Protein AF-A0AAV3ZHZ8-F1 (afdb_monomer_lite)

Foldseek 3Di:
DDDDDPVCCVPPVVVVVVVCDVVVCVVPPDDDDQDDDDDDDDDDDDQPDDVVVVVVCVVVVVDPDDDPCPPPDDDDDDDDPDPDDDDDHDDDPDDPCNVCCVVQVVCCVPVVDHPVNVVVVVVVVVVVVVVVVVVVVVVVVVVVPDDDDDDDDDD

Radius of gyration: 42.48 Å; chains: 1; bounding box: 107×29×104 Å

Organism: NCBI:txid259542

Secondary structure (DSSP, 8-state):
-PPPPHHHIIIIIHHHHHT--HHHHTTS--PPPSS---------------HHHHHHHHHTT----TT-HHHH--------S-S---------SS-HHHHHHHHHHHHHHHH---HHHHHHHHHHHHHHHHHHHHHHHHHHHHHTT----------

InterPro domains:
  IPR001873 Epithelial sodium channel [PF00858] (4-124)
  IPR001873 Epithelial sodium channel [PR01078] (30-50)
  IPR001873 Epithelial sodium channel [PR01078] (70-90)
  IPR001873 Epithelial sodium channel [PR01078] (90-104)
  IPR001873 Epithelial sodium channel [PR01078] (104-120)
  IPR001873 Epithelial sodium channel [PTHR11690] (2-132)

Sequence (155 aa):
MTLCSAKQVLSCYLRQGYHLDVEDLLQCSCPRECEDIDYSADISYANIFSQFVETQAVKDDILLLNNSLRENLIDLSIFYKTLNVVEIVQEPALSLESVIGNLGGQMGLFLGASILSITELIELLLILLLKAAKRCTSWISHRCSVTPAAVVDQN

Structure (mmCIF, N/CA/C/O backbone):
data_AF-A0AAV3ZHZ8-F1
#
_entry.id   AF-A0AAV3ZHZ8-F1
#
loop_
_atom_site.group_PDB
_atom_site.id
_atom_site.type_symbol
_atom_site.label_atom_id
_atom_site.label_alt_id
_atom_site.label_comp_id
_atom_site.label_asym_id
_atom_site.label_entity_id
_atom_site.label_seq_id
_atom_site.pdbx_PDB_ins_code
_atom_site.Cartn_x
_atom_site.Cartn_y
_atom_site.Cartn_z
_atom_site.occupancy
_atom_site.B_iso_or_equiv
_atom_site.auth_seq_id
_atom_site.auth_comp_id
_atom_site.auth_asym_id
_atom_site.auth_atom_id
_atom_site.pd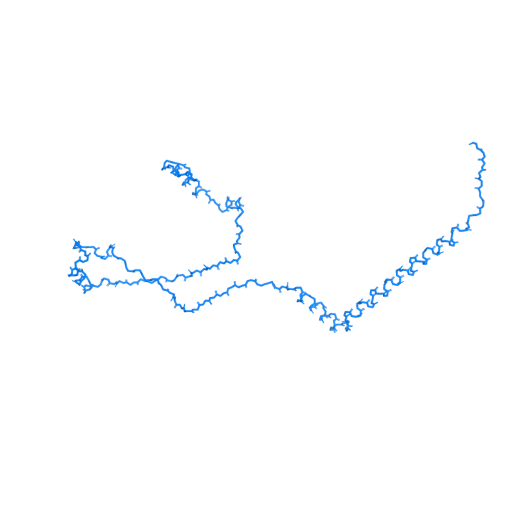bx_PDB_model_num
ATOM 1 N N . MET A 1 1 ? -20.322 -10.248 -28.378 1.00 48.03 1 MET A N 1
ATOM 2 C CA . MET A 1 1 ? -19.799 -8.867 -28.419 1.00 48.03 1 MET A CA 1
ATOM 3 C C . MET A 1 1 ? -19.885 -8.372 -29.851 1.00 48.03 1 MET A C 1
ATOM 5 O O . MET A 1 1 ? -19.289 -8.987 -30.724 1.00 48.03 1 MET A O 1
ATOM 9 N N . THR A 1 2 ? -20.690 -7.347 -30.115 1.00 83.75 2 THR A N 1
ATOM 10 C CA . THR A 1 2 ? -20.791 -6.719 -31.441 1.00 83.75 2 THR A CA 1
ATOM 11 C C . THR A 1 2 ? -19.766 -5.598 -31.538 1.00 83.75 2 THR A C 1
ATOM 13 O O . THR A 1 2 ? -19.750 -4.724 -30.673 1.00 83.75 2 THR A O 1
ATOM 16 N N . LEU A 1 3 ? -18.917 -5.617 -32.566 1.00 87.81 3 LEU A N 1
ATOM 17 C CA . LEU A 1 3 ? -17.993 -4.515 -32.832 1.00 87.81 3 LEU A CA 1
ATOM 18 C C . LEU A 1 3 ? -18.792 -3.275 -33.268 1.00 87.81 3 LEU A C 1
ATOM 20 O O . LEU A 1 3 ? -19.702 -3.383 -34.092 1.00 87.81 3 LEU A O 1
ATOM 24 N N . CYS A 1 4 ? -18.463 -2.102 -32.729 1.00 89.44 4 CYS A N 1
ATOM 25 C CA . CYS A 1 4 ? -19.097 -0.847 -33.131 1.00 89.44 4 CYS A CA 1
ATOM 26 C C . CYS A 1 4 ? -18.693 -0.453 -34.562 1.00 89.44 4 CYS A C 1
ATOM 28 O O . CYS A 1 4 ? -17.536 -0.597 -34.953 1.00 89.44 4 CYS A O 1
ATOM 30 N N . SER A 1 5 ? -19.628 0.113 -35.332 1.00 94.44 5 SER A N 1
ATOM 31 C CA . SER A 1 5 ? -19.307 0.753 -36.618 1.00 94.44 5 SER A CA 1
ATOM 32 C C . SER A 1 5 ? -18.540 2.063 -36.397 1.00 94.44 5 SER A C 1
ATOM 34 O O . SER A 1 5 ? -18.774 2.753 -35.402 1.00 94.44 5 SER A O 1
ATOM 36 N N . ALA A 1 6 ? -17.697 2.469 -37.355 1.00 93.62 6 ALA A N 1
ATOM 37 C CA . ALA A 1 6 ? -16.948 3.732 -37.302 1.00 93.62 6 ALA A CA 1
ATOM 38 C C . ALA A 1 6 ? -17.849 4.949 -37.016 1.00 93.62 6 ALA A C 1
ATOM 40 O O . ALA A 1 6 ? -17.494 5.827 -36.230 1.00 93.62 6 ALA A O 1
ATOM 41 N N . LYS A 1 7 ? -19.066 4.965 -37.578 1.00 93.94 7 LYS A N 1
ATOM 42 C CA . LYS A 1 7 ? -20.053 6.022 -37.310 1.00 93.94 7 LYS A CA 1
ATOM 43 C C . LYS A 1 7 ? -20.487 6.045 -35.842 1.00 93.94 7 LYS A C 1
ATOM 45 O O . LYS A 1 7 ? -20.615 7.114 -35.261 1.00 93.94 7 LYS A O 1
ATOM 50 N N . GLN A 1 8 ? -20.700 4.873 -35.256 1.00 93.62 8 GLN A N 1
ATOM 51 C CA . GLN A 1 8 ? -21.205 4.697 -33.896 1.00 93.62 8 GLN A CA 1
ATOM 52 C C . GLN A 1 8 ? -20.145 5.070 -32.849 1.00 93.62 8 GLN A C 1
ATOM 54 O O . GLN A 1 8 ? -20.468 5.683 -31.832 1.00 93.62 8 GLN A O 1
ATOM 59 N N . VAL A 1 9 ? -18.871 4.784 -33.141 1.00 93.12 9 VAL A N 1
ATOM 60 C CA . VAL A 1 9 ? -17.736 5.237 -32.324 1.00 93.12 9 VAL A CA 1
ATOM 61 C C . VAL A 1 9 ? -17.654 6.766 -32.311 1.00 93.12 9 VAL A C 1
ATOM 63 O O . VAL A 1 9 ? -17.569 7.364 -31.241 1.00 93.12 9 VAL A O 1
ATOM 66 N N . LEU A 1 10 ? -17.749 7.410 -33.478 1.00 92.25 10 LEU A N 1
ATOM 67 C CA . LEU A 1 10 ? -17.631 8.865 -33.585 1.00 92.25 10 LEU A CA 1
ATOM 68 C C . LEU A 1 10 ? -18.829 9.606 -32.975 1.00 92.25 10 LEU A C 1
ATOM 70 O O . LEU A 1 10 ? -18.650 10.582 -32.252 1.00 92.25 10 LEU A O 1
ATOM 74 N N . SER A 1 11 ? -20.056 9.159 -33.263 1.00 92.12 11 SER A N 1
ATOM 75 C CA . SER A 1 11 ? -21.261 9.889 -32.856 1.00 92.12 11 SER A CA 1
ATOM 76 C C . SER A 1 11 ? -21.677 9.638 -31.408 1.00 92.12 11 SER A C 1
ATOM 78 O O . SER A 1 11 ? -22.340 10.492 -30.824 1.00 92.12 11 SER A O 1
ATOM 80 N N . CYS A 1 12 ? -21.341 8.471 -30.848 1.00 88.50 12 CYS A N 1
ATOM 81 C CA . CYS A 1 12 ? -21.796 8.051 -29.523 1.00 88.50 12 CYS A CA 1
ATOM 82 C C . CYS A 1 12 ? -20.633 7.894 -28.540 1.00 88.50 12 CYS A C 1
ATOM 84 O O . CYS A 1 12 ? -20.607 8.589 -27.530 1.00 88.50 12 CYS A O 1
ATOM 86 N N . TYR A 1 13 ? -19.663 7.022 -28.838 1.00 89.31 13 TYR A N 1
ATOM 87 C CA . TYR A 1 13 ? -18.620 6.648 -27.875 1.00 89.31 13 TYR A CA 1
ATOM 88 C C . TYR A 1 13 ? -17.661 7.797 -27.558 1.00 89.31 13 TYR A C 1
ATOM 90 O O . TYR A 1 13 ? -17.510 8.147 -26.398 1.00 89.31 13 TYR A O 1
ATOM 98 N N . LEU A 1 14 ? -17.054 8.428 -28.568 1.00 89.94 14 LEU A N 1
ATOM 99 C CA . LEU A 1 14 ? -16.094 9.518 -28.338 1.00 89.94 14 LEU A CA 1
ATOM 100 C C . LEU A 1 14 ? -16.757 10.744 -27.709 1.00 89.94 14 LEU A C 1
ATOM 102 O O . LEU A 1 14 ? -16.176 11.394 -26.844 1.00 89.94 14 LEU A O 1
ATOM 106 N N . ARG A 1 15 ? -17.996 11.036 -28.117 1.00 87.38 15 ARG A N 1
ATOM 107 C CA . ARG A 1 15 ? -18.763 12.152 -27.566 1.00 87.38 15 ARG A CA 1
ATOM 108 C C . ARG A 1 15 ? -19.126 11.927 -26.099 1.00 87.38 15 ARG A C 1
ATOM 110 O O . ARG A 1 15 ? -19.000 12.862 -25.324 1.00 87.38 15 ARG A O 1
ATOM 117 N N . GLN A 1 16 ? -19.566 10.727 -25.717 1.00 84.75 16 GLN A N 1
ATOM 118 C CA . GLN A 1 16 ? -19.858 10.426 -24.311 1.00 84.75 16 GLN A CA 1
ATOM 119 C C . GLN A 1 16 ? -18.5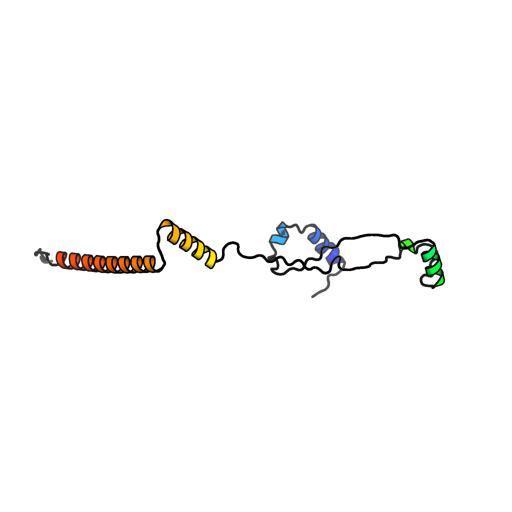94 10.216 -23.479 1.00 84.75 16 GLN A C 1
ATOM 121 O O . GLN A 1 16 ? -18.552 10.672 -22.350 1.00 84.75 16 GLN A O 1
ATOM 126 N N . GLY A 1 17 ? -17.547 9.604 -24.036 1.00 84.00 17 GLY A N 1
ATOM 127 C CA . GLY A 1 17 ? -16.282 9.376 -23.337 1.00 84.00 17 GLY A CA 1
ATOM 128 C C . GLY A 1 17 ? -15.577 10.669 -22.925 1.00 84.00 17 GLY A C 1
ATOM 129 O O . GLY A 1 17 ? -14.952 10.702 -21.876 1.00 84.00 17 GLY A O 1
ATOM 130 N N . TYR A 1 18 ? -15.716 11.748 -23.705 1.00 81.69 18 TYR A N 1
ATOM 131 C CA . TYR A 1 18 ? -15.214 13.072 -23.312 1.00 81.69 18 TYR A CA 1
ATOM 132 C C . TYR A 1 18 ? -16.072 13.752 -22.232 1.00 81.69 18 TYR A C 1
ATOM 134 O O . TYR A 1 18 ? -15.585 14.613 -21.512 1.00 81.69 18 TYR A O 1
ATOM 142 N N . HIS A 1 19 ? -17.348 13.379 -22.141 1.00 82.12 19 HIS A N 1
ATOM 143 C CA . HIS A 1 19 ? -18.291 13.874 -21.139 1.00 82.12 19 HIS A CA 1
ATOM 144 C C . HIS A 1 19 ? -18.379 12.966 -19.904 1.00 82.12 19 HIS A C 1
ATOM 146 O O . HIS A 1 19 ? -19.228 13.205 -19.056 1.00 82.12 19 HIS A O 1
ATOM 152 N N . LEU A 1 20 ? -17.551 11.920 -19.818 1.00 80.25 20 LEU A N 1
ATOM 153 C CA . LEU A 1 20 ? -17.551 10.999 -18.691 1.00 80.25 20 LEU A CA 1
ATOM 154 C C . LEU A 1 20 ? -16.699 11.602 -17.570 1.00 80.25 20 LEU A C 1
ATOM 156 O O . LEU A 1 20 ? -15.477 11.446 -17.546 1.00 80.25 20 LEU A O 1
ATOM 160 N N . ASP A 1 21 ? -17.349 12.327 -16.669 1.00 80.31 21 ASP A N 1
ATOM 161 C CA . ASP A 1 21 ? -16.698 12.914 -15.503 1.00 80.31 21 ASP A CA 1
ATOM 162 C C . ASP A 1 21 ? -16.586 11.900 -14.351 1.00 80.31 21 ASP A C 1
ATOM 164 O O . ASP A 1 21 ? -17.233 10.849 -14.322 1.00 80.31 21 ASP A O 1
ATOM 168 N N . VAL A 1 22 ? -15.744 12.216 -13.364 1.00 72.12 22 VAL A N 1
ATOM 169 C CA . VAL A 1 22 ? -15.482 11.349 -12.198 1.00 72.12 22 VAL A CA 1
ATOM 170 C C . VAL A 1 22 ? -16.772 11.050 -11.410 1.00 72.12 22 VAL A C 1
ATOM 172 O O . VAL A 1 22 ? -16.902 9.978 -10.822 1.00 72.12 22 VAL A O 1
ATOM 175 N N . GLU A 1 23 ? -17.751 11.960 -11.444 1.00 72.81 23 GLU A N 1
ATOM 176 C CA . GLU A 1 23 ? -19.083 11.796 -10.839 1.00 72.81 23 GLU A CA 1
ATOM 177 C C . GLU A 1 23 ? -19.972 10.781 -11.582 1.00 72.81 23 GLU A C 1
ATOM 179 O O . GLU A 1 23 ? -20.736 10.066 -10.935 1.00 72.81 23 GLU A O 1
ATOM 184 N N . ASP A 1 24 ? -19.830 10.634 -12.903 1.00 71.56 24 ASP A N 1
ATOM 185 C CA . ASP A 1 24 ? -20.532 9.594 -13.672 1.00 71.56 24 ASP A CA 1
ATOM 186 C C . ASP A 1 24 ? -19.876 8.216 -13.470 1.00 71.56 24 ASP A C 1
ATOM 188 O O . ASP A 1 24 ? -20.543 7.180 -13.462 1.00 71.56 24 ASP A O 1
ATOM 192 N N . LEU A 1 25 ? -18.564 8.192 -13.211 1.00 70.44 25 LEU A N 1
ATOM 193 C CA . LEU A 1 25 ? -17.833 6.987 -12.803 1.00 70.44 25 LEU A CA 1
ATOM 194 C C . LEU A 1 25 ? -18.214 6.494 -11.399 1.00 70.44 25 LEU A C 1
ATOM 196 O O . LEU A 1 25 ? -18.100 5.298 -11.143 1.00 70.44 25 LEU A O 1
ATOM 200 N N . LEU A 1 26 ? -18.724 7.361 -10.517 1.00 67.75 26 LEU A N 1
ATOM 201 C CA . LEU A 1 26 ? -19.292 6.972 -9.215 1.00 67.75 26 LEU A CA 1
ATOM 202 C C . LEU A 1 26 ? -20.577 6.142 -9.349 1.00 67.75 26 LEU A C 1
ATOM 204 O O . LEU A 1 26 ? -20.949 5.420 -8.422 1.00 67.75 26 LEU A O 1
ATOM 208 N N . GLN A 1 27 ? -21.253 6.226 -10.497 1.00 79.12 27 GLN A N 1
ATOM 209 C CA . GLN A 1 27 ? -22.413 5.395 -10.815 1.00 79.12 27 GLN A CA 1
ATOM 210 C C . GLN A 1 27 ? -22.010 3.939 -11.115 1.00 79.12 27 GLN A C 1
ATOM 212 O O . GLN A 1 27 ? -22.832 3.026 -10.999 1.00 79.12 27 GLN A O 1
ATOM 217 N N . CYS A 1 28 ? -20.734 3.710 -11.436 1.00 80.44 28 CYS A N 1
ATOM 218 C CA . CYS A 1 28 ? -20.129 2.393 -11.567 1.00 80.44 28 CYS A CA 1
ATOM 219 C C . CYS A 1 28 ? -19.513 1.962 -10.228 1.00 80.44 28 CYS A C 1
ATOM 221 O O . CYS A 1 28 ? -18.658 2.636 -9.659 1.00 80.44 28 CYS A O 1
ATOM 223 N N . SER A 1 29 ? -19.913 0.794 -9.720 1.00 83.81 29 SER A N 1
ATOM 224 C CA . SER A 1 29 ? -19.305 0.219 -8.517 1.00 83.81 29 SER A CA 1
ATOM 225 C C . SER A 1 29 ? -17.988 -0.471 -8.879 1.00 83.81 29 SER A C 1
ATOM 227 O O . SER A 1 29 ? -17.952 -1.677 -9.113 1.00 83.81 29 SER A O 1
ATOM 229 N N . CYS A 1 30 ? -16.911 0.308 -8.959 1.00 84.75 30 CYS A N 1
ATOM 230 C CA . CYS A 1 30 ? -15.549 -0.203 -9.109 1.00 84.75 30 CYS A CA 1
ATOM 231 C C . CYS A 1 30 ? -14.817 -0.080 -7.763 1.00 84.75 30 CYS A C 1
ATOM 233 O O . CYS A 1 30 ? -14.212 0.961 -7.494 1.00 84.75 30 CYS A O 1
ATOM 235 N N . PRO A 1 31 ? -14.902 -1.087 -6.871 1.00 88.25 31 PRO A N 1
ATOM 236 C CA . PRO A 1 31 ? -14.106 -1.091 -5.651 1.00 88.25 31 PRO A CA 1
ATOM 237 C C . PRO A 1 31 ? -12.616 -1.172 -5.997 1.00 88.25 31 PRO A C 1
ATOM 239 O O . PRO A 1 31 ? -12.234 -1.796 -6.987 1.00 88.25 31 PRO A O 1
ATOM 242 N N . ARG A 1 32 ? -11.771 -0.555 -5.168 1.00 88.38 32 ARG A N 1
ATOM 243 C CA . ARG A 1 32 ? -10.320 -0.670 -5.324 1.00 88.38 32 ARG A CA 1
ATOM 244 C C . ARG A 1 32 ? -9.887 -2.107 -5.049 1.00 88.38 32 ARG A C 1
ATOM 246 O O . ARG A 1 32 ? -10.323 -2.711 -4.069 1.00 88.38 32 ARG A O 1
ATOM 253 N N . GLU A 1 33 ? -9.019 -2.619 -5.905 1.00 92.06 33 GLU A N 1
ATOM 254 C CA . GLU A 1 33 ? -8.426 -3.942 -5.757 1.00 92.06 33 GLU A CA 1
ATOM 255 C C . GLU A 1 33 ? -7.531 -3.984 -4.506 1.00 92.06 33 GLU A C 1
ATOM 257 O O . GLU A 1 33 ? -6.899 -2.990 -4.137 1.00 92.06 33 GLU A O 1
ATOM 262 N N . CYS A 1 34 ? -7.539 -5.116 -3.797 1.00 93.00 34 CYS A N 1
ATOM 263 C CA . CYS A 1 34 ? -6.771 -5.281 -2.559 1.00 93.00 34 CYS A CA 1
ATOM 264 C C . CYS A 1 34 ? -5.291 -5.587 -2.817 1.00 93.00 34 CYS A C 1
ATOM 266 O O . CYS A 1 34 ? -4.458 -5.296 -1.963 1.00 93.00 34 CYS A O 1
ATOM 268 N N . GLU A 1 35 ? -4.986 -6.173 -3.972 1.00 94.81 35 GLU A N 1
ATOM 269 C CA . GLU A 1 35 ? -3.642 -6.514 -4.417 1.00 94.81 35 GLU A CA 1
ATOM 270 C C . GLU A 1 35 ? -3.404 -5.799 -5.742 1.00 94.81 35 GLU A C 1
ATOM 272 O O . GLU A 1 35 ? -4.201 -5.932 -6.668 1.00 94.81 35 GLU A O 1
ATOM 277 N N . ASP A 1 36 ? -2.345 -5.003 -5.795 1.00 93.44 36 ASP A N 1
ATOM 278 C CA . ASP A 1 36 ? -1.982 -4.205 -6.958 1.00 93.44 36 ASP A CA 1
ATOM 279 C C . ASP A 1 36 ? -0.455 -4.171 -7.070 1.00 93.44 36 ASP A C 1
ATOM 281 O O . ASP A 1 36 ? 0.250 -4.122 -6.056 1.00 93.44 36 ASP A O 1
ATOM 285 N N . ILE A 1 37 ? 0.050 -4.220 -8.300 1.00 92.50 37 ILE A N 1
ATOM 286 C CA . ILE A 1 37 ? 1.481 -4.224 -8.601 1.00 92.50 37 ILE A CA 1
ATOM 287 C C . ILE A 1 37 ? 1.776 -2.994 -9.451 1.00 92.50 37 ILE A C 1
ATOM 289 O O . ILE A 1 37 ? 1.522 -2.978 -10.656 1.00 92.50 37 ILE A O 1
ATOM 293 N N . ASP A 1 38 ? 2.355 -1.977 -8.816 1.00 92.75 38 ASP A N 1
ATOM 294 C CA . ASP A 1 38 ? 2.749 -0.746 -9.493 1.00 92.75 38 ASP A CA 1
ATOM 295 C C . ASP A 1 38 ? 4.215 -0.791 -9.952 1.00 92.75 38 ASP A C 1
ATOM 297 O O . ASP A 1 38 ? 5.126 -1.131 -9.190 1.00 92.75 38 ASP A O 1
ATOM 301 N N . TYR A 1 39 ? 4.449 -0.404 -11.207 1.00 92.50 39 TYR A N 1
ATOM 302 C CA . TYR A 1 39 ? 5.782 -0.297 -11.799 1.00 92.50 39 TYR A CA 1
ATOM 303 C C . TYR A 1 39 ? 6.107 1.172 -12.073 1.00 92.50 39 TYR A C 1
ATOM 305 O O . TYR A 1 39 ? 5.792 1.716 -13.131 1.00 92.50 39 TYR A O 1
ATOM 313 N N . SER A 1 40 ? 6.805 1.811 -11.136 1.00 91.00 40 SER A N 1
ATOM 314 C CA . SER A 1 40 ? 7.334 3.162 -11.340 1.00 91.00 40 SER A CA 1
ATOM 315 C C . SER A 1 40 ? 8.473 3.155 -12.371 1.00 91.00 40 SER A C 1
ATOM 317 O O . SER A 1 40 ? 9.522 2.545 -12.149 1.00 91.00 40 SER A O 1
ATOM 319 N N . ALA A 1 41 ? 8.272 3.841 -13.499 1.00 92.12 41 ALA A N 1
ATOM 320 C CA . ALA A 1 41 ? 9.235 3.917 -14.596 1.00 92.12 41 ALA A CA 1
ATOM 321 C C . ALA A 1 41 ? 9.945 5.281 -14.642 1.00 92.12 41 ALA A C 1
ATOM 323 O O . ALA A 1 41 ? 9.298 6.321 -14.740 1.00 92.12 41 ALA A O 1
ATOM 324 N N . ASP A 1 42 ? 11.280 5.265 -14.648 1.00 93.31 42 ASP A N 1
ATOM 325 C CA . ASP A 1 42 ? 12.111 6.442 -14.915 1.00 93.31 42 ASP A CA 1
ATOM 326 C C . ASP A 1 42 ? 12.603 6.398 -16.365 1.00 93.31 42 ASP A C 1
ATOM 328 O O . ASP A 1 42 ? 13.230 5.422 -16.783 1.00 93.31 42 ASP A O 1
ATOM 332 N N . ILE A 1 43 ? 12.354 7.458 -17.138 1.00 94.12 43 ILE A N 1
ATOM 333 C CA . ILE A 1 43 ? 12.713 7.499 -18.560 1.00 94.12 43 ILE A CA 1
ATOM 334 C C . ILE A 1 43 ? 13.968 8.345 -18.761 1.00 94.12 43 ILE A C 1
ATOM 336 O O . ILE A 1 43 ? 14.053 9.482 -18.299 1.00 94.12 43 ILE A O 1
ATOM 340 N N . SER A 1 44 ? 14.943 7.791 -19.480 1.00 93.44 44 SER A N 1
ATOM 341 C CA . SER A 1 44 ? 16.168 8.483 -19.886 1.00 93.44 44 SER A CA 1
ATOM 342 C C . SER A 1 44 ? 16.366 8.360 -21.391 1.00 93.44 44 SER A C 1
ATOM 344 O O . SER A 1 44 ? 16.093 7.313 -21.971 1.00 93.44 44 SER A O 1
ATOM 346 N N . TYR A 1 45 ? 16.859 9.429 -22.017 1.00 92.50 45 TYR A N 1
ATOM 347 C CA . TYR A 1 45 ? 17.061 9.503 -23.462 1.00 92.50 45 TYR A CA 1
ATOM 348 C C . TYR A 1 45 ? 18.527 9.780 -23.780 1.00 92.50 45 TYR A C 1
ATOM 350 O O . TYR A 1 45 ? 19.172 10.598 -23.124 1.00 92.50 45 TYR A O 1
ATOM 358 N N . ALA A 1 46 ? 19.035 9.134 -24.824 1.00 90.06 46 ALA A N 1
ATOM 359 C CA . ALA A 1 46 ? 20.359 9.383 -25.369 1.00 90.06 46 ALA A CA 1
ATOM 360 C C . ALA A 1 46 ? 20.297 9.342 -26.897 1.00 90.06 46 ALA A C 1
ATOM 362 O O . ALA A 1 46 ? 19.532 8.573 -27.477 1.00 90.06 46 ALA A O 1
ATOM 363 N N . ASN A 1 47 ? 21.110 10.166 -27.556 1.00 87.62 47 ASN A N 1
ATOM 364 C CA . ASN A 1 47 ? 21.244 10.087 -29.004 1.00 87.62 47 ASN A CA 1
ATOM 365 C C . ASN A 1 47 ? 22.247 8.984 -29.369 1.00 87.62 47 ASN A C 1
ATOM 367 O O . ASN A 1 47 ? 23.454 9.174 -29.225 1.00 87.62 47 ASN A O 1
ATOM 371 N N . ILE A 1 48 ? 21.739 7.848 -29.846 1.00 81.38 48 ILE A N 1
ATOM 372 C CA . ILE A 1 48 ? 22.549 6.702 -30.285 1.00 81.38 48 ILE A CA 1
ATOM 373 C C . ILE A 1 48 ? 23.096 6.871 -31.714 1.00 81.38 48 ILE A C 1
ATOM 375 O O . ILE A 1 48 ? 24.129 6.296 -32.068 1.00 81.38 48 ILE A O 1
ATOM 379 N N . PHE A 1 49 ? 22.454 7.714 -32.529 1.00 79.81 49 PHE A N 1
ATOM 380 C CA . PHE A 1 49 ? 22.840 7.968 -33.917 1.00 79.81 49 PHE A CA 1
ATOM 381 C C . PHE A 1 49 ? 23.964 9.004 -33.969 1.00 79.81 49 PHE A C 1
ATOM 383 O O . PHE A 1 49 ? 23.754 10.204 -34.160 1.00 79.81 49 PHE A O 1
ATOM 390 N N . SER A 1 50 ? 25.184 8.524 -33.734 1.00 82.06 50 SER A N 1
ATOM 391 C CA . SER A 1 50 ? 26.408 9.254 -34.066 1.00 82.06 50 SER A CA 1
ATOM 392 C C . SER A 1 50 ? 26.774 9.038 -35.538 1.00 82.06 50 SER A C 1
ATOM 394 O O . SER A 1 50 ? 26.400 8.025 -36.129 1.00 82.06 50 SER A O 1
ATOM 396 N N . GLN A 1 51 ? 27.573 9.942 -36.117 1.00 80.38 51 GLN A N 1
ATOM 397 C CA . GLN A 1 51 ? 28.026 9.834 -37.516 1.00 80.38 51 GLN A CA 1
ATOM 398 C C . GLN A 1 51 ? 28.673 8.473 -37.829 1.00 80.38 51 GLN A C 1
ATOM 400 O O . GLN A 1 51 ? 28.497 7.932 -38.916 1.00 80.38 51 GLN A O 1
ATOM 405 N N . PHE A 1 52 ? 29.393 7.884 -36.867 1.00 80.81 52 PHE A N 1
ATOM 406 C CA . PHE A 1 52 ? 29.997 6.561 -37.026 1.00 80.81 52 PHE A CA 1
ATOM 407 C C . PHE A 1 52 ? 28.935 5.461 -37.175 1.00 80.81 52 PHE A C 1
ATOM 409 O O . PHE A 1 52 ? 28.983 4.682 -38.127 1.00 80.81 52 PHE A O 1
ATOM 416 N N . VAL A 1 53 ? 27.950 5.438 -36.273 1.00 78.38 53 VAL A N 1
ATOM 417 C CA . VAL A 1 53 ? 26.853 4.457 -36.281 1.00 78.38 53 VAL A CA 1
ATOM 418 C C . VAL A 1 53 ? 26.011 4.589 -37.550 1.00 78.38 53 VAL A C 1
ATOM 420 O O . VAL A 1 53 ? 25.672 3.577 -38.152 1.00 78.38 53 VAL A O 1
ATOM 423 N N . GLU A 1 54 ? 25.744 5.814 -38.011 1.00 76.38 54 GLU A N 1
ATOM 424 C CA . GLU A 1 54 ? 25.028 6.063 -39.270 1.00 76.38 54 GLU A CA 1
ATOM 425 C C . GLU A 1 54 ? 25.771 5.455 -40.470 1.00 76.38 54 GLU A C 1
ATOM 427 O O . GLU A 1 54 ? 25.182 4.726 -41.266 1.00 76.38 54 GLU A O 1
ATOM 432 N N . THR A 1 55 ? 27.087 5.675 -40.576 1.00 75.56 55 THR A N 1
ATOM 433 C CA . THR A 1 55 ? 27.880 5.109 -41.682 1.00 75.56 55 THR A CA 1
ATOM 434 C C . THR A 1 55 ? 27.998 3.587 -41.638 1.00 75.56 55 THR A C 1
ATOM 436 O O . THR A 1 55 ? 28.128 2.966 -42.692 1.00 75.56 55 THR A O 1
ATOM 439 N N . GLN A 1 56 ? 27.959 2.980 -40.449 1.00 75.19 56 GLN A N 1
ATOM 440 C CA . GLN A 1 56 ? 27.972 1.527 -40.296 1.00 75.19 56 GLN A CA 1
ATOM 441 C C . GLN A 1 56 ? 26.601 0.919 -40.622 1.00 75.19 56 GLN A C 1
ATOM 443 O O . GLN A 1 56 ? 26.527 -0.046 -41.373 1.00 75.19 56 GLN A O 1
ATOM 448 N N . ALA A 1 57 ? 25.512 1.536 -40.160 1.00 71.81 57 ALA A N 1
ATOM 449 C CA . ALA A 1 57 ? 24.149 1.082 -40.433 1.00 71.81 57 ALA A CA 1
ATOM 450 C C . ALA A 1 57 ? 23.789 1.123 -41.930 1.00 71.81 57 ALA A C 1
ATOM 452 O O . ALA A 1 57 ? 23.062 0.258 -42.414 1.00 71.81 57 ALA A O 1
ATOM 453 N N . VAL A 1 58 ? 24.327 2.098 -42.674 1.00 71.50 58 VAL A N 1
ATOM 454 C CA . VAL A 1 58 ? 24.185 2.177 -44.140 1.00 71.50 58 VAL A CA 1
ATOM 455 C C . VAL A 1 58 ? 24.987 1.079 -44.851 1.00 71.50 58 VAL A C 1
ATOM 457 O O . VAL A 1 58 ? 24.560 0.595 -45.894 1.00 71.50 58 VAL A O 1
ATOM 460 N N . LYS A 1 59 ? 26.136 0.659 -44.303 1.00 70.44 59 LYS A N 1
ATOM 461 C CA . LYS A 1 59 ? 26.950 -0.436 -44.866 1.00 70.44 59 LYS A CA 1
ATOM 462 C C . LYS A 1 59 ? 26.338 -1.813 -44.636 1.00 70.44 59 LYS A C 1
ATOM 464 O O . LYS A 1 59 ? 26.499 -2.679 -45.487 1.00 70.44 59 LYS A O 1
ATOM 469 N N . ASP A 1 60 ? 25.648 -1.990 -43.514 1.00 68.44 60 ASP A N 1
ATOM 470 C CA . ASP A 1 60 ? 24.998 -3.250 -43.143 1.00 68.44 60 ASP A CA 1
ATOM 471 C C . ASP A 1 60 ? 23.610 -3.424 -43.812 1.00 68.44 60 ASP A C 1
ATOM 473 O O . ASP A 1 60 ? 22.877 -4.354 -43.487 1.00 68.44 60 ASP A O 1
ATOM 477 N N . ASP A 1 61 ? 23.263 -2.543 -44.765 1.00 64.44 61 ASP A N 1
ATOM 478 C CA . ASP A 1 61 ? 22.082 -2.597 -45.649 1.00 64.44 61 ASP A CA 1
ATOM 479 C C . ASP A 1 61 ? 20.728 -2.646 -44.909 1.00 64.44 61 ASP A C 1
ATOM 481 O O . ASP A 1 61 ? 19.708 -3.097 -45.432 1.00 64.44 61 ASP A O 1
ATOM 485 N N . ILE A 1 62 ? 20.700 -2.156 -43.664 1.00 62.41 62 ILE A N 1
ATOM 486 C CA . ILE A 1 62 ? 19.519 -2.231 -42.794 1.00 62.41 62 ILE A CA 1
ATOM 487 C C . ILE A 1 62 ? 18.422 -1.265 -43.279 1.00 62.41 62 ILE A C 1
ATOM 489 O O . ILE A 1 62 ? 17.240 -1.521 -43.051 1.00 62.41 62 ILE A O 1
ATOM 493 N N . LEU A 1 63 ? 18.772 -0.181 -43.991 1.00 58.75 63 LEU A N 1
ATOM 494 C CA . LEU A 1 63 ? 17.817 0.838 -44.444 1.00 58.75 63 LEU A CA 1
ATOM 495 C C . LEU A 1 63 ? 18.192 1.460 -45.801 1.00 58.75 63 LEU A C 1
ATOM 497 O O . LEU A 1 63 ? 19.124 2.252 -45.914 1.00 58.75 63 LEU A O 1
ATOM 501 N N . LEU A 1 64 ? 17.365 1.186 -46.815 1.00 61.47 64 LEU A N 1
ATOM 502 C CA . LEU A 1 64 ? 17.434 1.730 -48.181 1.00 61.47 64 LEU A CA 1
ATOM 503 C C . LEU A 1 64 ? 17.046 3.221 -48.314 1.00 61.47 64 LEU A C 1
ATOM 505 O O . LEU A 1 64 ? 16.679 3.657 -49.406 1.00 61.47 64 LEU A O 1
ATOM 509 N N . LEU A 1 65 ? 17.089 4.035 -47.253 1.00 55.59 65 LEU A N 1
ATOM 510 C CA . LEU A 1 65 ? 16.663 5.435 -47.360 1.00 55.59 65 LEU A CA 1
ATOM 511 C C . LEU A 1 65 ? 17.642 6.411 -46.713 1.00 55.59 65 LEU A C 1
ATOM 513 O O . LEU A 1 65 ? 17.722 6.601 -45.502 1.00 55.59 65 LEU A O 1
ATOM 517 N N . ASN A 1 66 ? 18.364 7.062 -47.610 1.00 58.50 66 ASN A N 1
ATOM 518 C CA . ASN A 1 66 ? 19.551 7.868 -47.417 1.00 58.50 66 ASN A CA 1
ATOM 519 C C . ASN A 1 66 ? 19.293 9.248 -46.779 1.00 58.50 66 ASN A C 1
ATOM 521 O O . ASN A 1 66 ? 19.941 10.189 -47.209 1.00 58.50 66 ASN A O 1
ATOM 525 N N . ASN A 1 67 ? 18.346 9.424 -45.838 1.00 59.44 67 ASN A N 1
ATOM 526 C CA . ASN A 1 67 ? 18.179 10.740 -45.179 1.00 59.44 67 ASN A CA 1
ATOM 527 C C . ASN A 1 67 ? 17.448 10.832 -43.823 1.00 59.44 67 ASN A C 1
ATOM 529 O O . ASN A 1 67 ? 17.462 11.915 -43.247 1.00 59.44 67 ASN A O 1
ATOM 533 N N . SER A 1 68 ? 16.876 9.764 -43.252 1.00 65.62 68 SER A N 1
ATOM 534 C CA . SER A 1 68 ? 16.091 9.915 -42.005 1.00 65.62 68 SER A CA 1
ATOM 535 C C . SER A 1 68 ? 16.211 8.726 -41.044 1.00 65.62 68 SER A C 1
ATOM 537 O O . SER A 1 68 ? 15.217 8.291 -40.466 1.00 65.62 68 SER A O 1
ATOM 539 N N . LEU A 1 69 ? 17.421 8.189 -40.841 1.00 71.88 69 LEU A N 1
ATOM 540 C CA . LEU A 1 69 ? 17.660 7.162 -39.809 1.00 71.88 69 LEU A CA 1
ATOM 541 C C . LEU A 1 69 ? 17.254 7.675 -38.422 1.00 71.88 69 LEU A C 1
ATOM 543 O O . LEU A 1 69 ? 16.510 7.021 -37.701 1.00 71.88 69 LEU A O 1
ATOM 547 N N . ARG A 1 70 ? 17.670 8.902 -38.101 1.00 74.44 70 ARG A N 1
ATOM 548 C CA . ARG A 1 70 ? 17.439 9.538 -36.800 1.00 74.44 70 ARG A CA 1
ATOM 549 C C . ARG A 1 70 ? 15.968 9.853 -36.502 1.00 74.44 70 ARG A C 1
ATOM 551 O O . ARG A 1 70 ? 15.614 10.009 -35.343 1.00 74.44 70 ARG A O 1
ATOM 558 N N . GLU A 1 71 ? 15.128 9.979 -37.527 1.00 79.81 71 GLU A N 1
ATOM 559 C CA . GLU A 1 71 ? 13.708 10.335 -37.369 1.00 79.81 71 GLU A CA 1
ATOM 560 C C . GLU A 1 71 ? 12.798 9.105 -37.289 1.00 79.81 71 GLU A C 1
ATOM 562 O O . GLU A 1 71 ? 11.691 9.203 -36.770 1.00 79.81 71 GLU A O 1
ATOM 567 N N . ASN A 1 72 ? 13.256 7.954 -37.794 1.00 79.50 72 ASN A N 1
ATOM 568 C CA . ASN A 1 72 ? 12.435 6.747 -37.915 1.00 79.50 72 ASN A CA 1
ATOM 569 C C . ASN A 1 72 ? 12.899 5.592 -37.019 1.00 79.50 72 ASN A C 1
ATOM 571 O O . ASN A 1 72 ? 12.152 4.631 -36.844 1.00 79.50 72 ASN A O 1
ATOM 575 N N . LEU A 1 73 ? 14.114 5.657 -36.467 1.00 79.69 73 LEU A N 1
ATOM 576 C CA . LEU A 1 73 ? 14.640 4.629 -35.577 1.00 79.69 73 LEU A CA 1
ATOM 577 C C . LEU A 1 73 ? 14.600 5.076 -34.117 1.00 79.69 73 LEU A C 1
ATOM 579 O O . LEU A 1 73 ? 15.047 6.167 -33.765 1.00 79.69 73 LEU A O 1
ATOM 583 N N . ILE A 1 74 ? 14.123 4.174 -33.264 1.00 85.56 74 ILE A N 1
ATOM 584 C CA . ILE A 1 74 ? 14.165 4.299 -31.811 1.00 85.56 74 ILE A CA 1
ATOM 585 C C . ILE A 1 74 ? 14.760 3.020 -31.231 1.00 85.56 74 ILE A C 1
ATOM 587 O O . ILE A 1 74 ? 14.371 1.918 -31.617 1.00 85.56 74 ILE A O 1
ATOM 591 N N . ASP A 1 75 ? 15.707 3.180 -30.314 1.00 86.50 75 ASP A N 1
ATOM 592 C CA . ASP A 1 75 ? 16.187 2.089 -29.474 1.00 86.50 75 ASP A CA 1
ATOM 593 C C . ASP A 1 75 ? 15.497 2.198 -28.112 1.00 86.50 75 ASP A C 1
ATOM 595 O O . ASP A 1 75 ? 15.609 3.221 -27.431 1.00 86.50 75 ASP A O 1
ATOM 599 N N . LEU A 1 76 ? 14.724 1.173 -27.751 1.00 92.00 76 LEU A N 1
ATOM 600 C CA . LEU A 1 76 ? 13.956 1.124 -26.512 1.00 92.00 76 LEU A CA 1
ATOM 601 C C . LEU A 1 76 ? 14.446 -0.047 -25.666 1.00 92.00 76 LEU A C 1
ATOM 603 O O . LEU A 1 76 ? 14.170 -1.208 -25.963 1.00 92.00 76 LEU A O 1
ATOM 607 N N . SER A 1 77 ? 15.122 0.281 -24.570 1.00 91.69 77 SER A N 1
ATOM 608 C CA . SER A 1 77 ? 15.595 -0.692 -23.588 1.00 91.69 77 SER A CA 1
ATOM 609 C C . SER A 1 77 ? 14.788 -0.570 -22.298 1.00 91.69 77 SER A C 1
ATOM 611 O O . SER A 1 77 ? 14.853 0.452 -21.619 1.00 91.69 77 SER A O 1
ATOM 613 N N . ILE A 1 78 ? 14.037 -1.620 -21.951 1.00 94.50 78 ILE A N 1
ATOM 614 C CA . ILE A 1 78 ? 13.237 -1.698 -20.721 1.00 94.50 78 ILE A CA 1
ATOM 615 C C . ILE A 1 78 ? 13.938 -2.644 -19.751 1.00 94.50 78 ILE A C 1
ATOM 617 O O . ILE A 1 78 ? 14.168 -3.810 -20.069 1.00 94.50 78 ILE A O 1
ATOM 621 N N . PHE A 1 79 ? 14.280 -2.145 -18.567 1.00 93.62 79 PHE A N 1
ATOM 622 C CA . PHE A 1 79 ? 14.968 -2.914 -17.534 1.00 93.62 79 PHE A CA 1
ATOM 623 C C . PHE A 1 79 ? 14.576 -2.439 -16.133 1.00 93.62 79 PHE A C 1
ATOM 625 O O . PHE A 1 79 ? 14.167 -1.295 -15.937 1.00 93.62 79 PHE A O 1
ATOM 632 N N . TYR A 1 80 ? 14.719 -3.322 -15.143 1.00 93.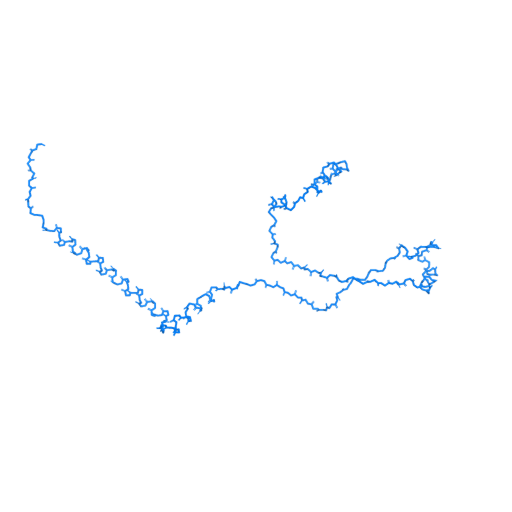00 80 TYR A N 1
ATOM 633 C CA . TYR A 1 80 ? 14.514 -2.964 -13.742 1.00 93.00 80 TYR A CA 1
ATOM 634 C C . TYR A 1 80 ? 15.667 -2.095 -13.239 1.00 93.00 80 TYR A C 1
ATOM 636 O O . TYR A 1 80 ? 16.837 -2.446 -13.395 1.00 93.00 80 TYR A O 1
ATOM 644 N N . LYS A 1 81 ? 15.335 -0.971 -12.596 1.00 88.25 81 LYS A N 1
ATOM 645 C CA . LYS A 1 81 ? 16.323 -0.041 -12.028 1.00 88.25 81 LYS A CA 1
ATOM 646 C C . LYS A 1 81 ? 17.150 -0.682 -10.912 1.00 88.25 81 LYS A C 1
ATOM 648 O O . LYS A 1 81 ? 18.346 -0.429 -10.797 1.00 88.25 81 LYS A O 1
ATOM 653 N N . THR A 1 82 ? 16.510 -1.497 -10.081 1.00 87.81 82 THR A N 1
ATOM 654 C CA . THR A 1 82 ? 17.130 -2.233 -8.977 1.00 87.81 82 THR A CA 1
ATOM 655 C C . THR A 1 82 ? 16.484 -3.610 -8.853 1.00 87.81 82 THR A C 1
ATOM 657 O O . THR A 1 82 ? 15.356 -3.818 -9.291 1.00 87.81 82 THR A O 1
ATOM 660 N N . LEU A 1 83 ? 17.195 -4.557 -8.238 1.00 89.12 83 LEU A N 1
ATOM 661 C CA . LEU A 1 83 ? 16.698 -5.913 -7.970 1.00 89.12 83 LEU A CA 1
ATOM 662 C C . LEU A 1 83 ? 15.884 -6.006 -6.664 1.00 89.12 83 LEU A C 1
ATOM 664 O O . LEU A 1 83 ? 15.827 -7.060 -6.037 1.00 89.12 83 LEU A O 1
ATOM 668 N N . ASN A 1 84 ? 15.292 -4.892 -6.233 1.00 89.62 84 ASN A N 1
ATOM 669 C CA . ASN A 1 84 ? 14.550 -4.802 -4.981 1.00 89.62 84 ASN A CA 1
ATOM 670 C C . ASN A 1 84 ? 13.056 -4.666 -5.274 1.00 89.62 84 ASN A C 1
ATOM 672 O O . ASN A 1 84 ? 12.663 -3.876 -6.129 1.00 89.62 84 ASN A O 1
ATOM 676 N N . VAL A 1 85 ? 12.238 -5.394 -4.518 1.00 90.81 85 VAL A N 1
ATOM 677 C CA . VAL A 1 85 ? 10.776 -5.288 -4.541 1.00 90.81 85 VAL A CA 1
ATOM 678 C C . VAL A 1 85 ? 10.335 -4.593 -3.259 1.00 90.81 85 VAL A C 1
ATOM 680 O O . VAL A 1 85 ? 10.820 -4.929 -2.179 1.00 90.81 85 VAL A O 1
ATOM 683 N N . VAL A 1 86 ? 9.450 -3.606 -3.383 1.00 91.19 86 VAL A N 1
ATOM 684 C CA . VAL A 1 86 ? 8.832 -2.928 -2.239 1.00 91.19 86 VAL A CA 1
ATOM 685 C C . VAL A 1 86 ? 7.411 -3.448 -2.108 1.00 91.19 86 VAL A C 1
ATOM 687 O O . VAL A 1 86 ? 6.610 -3.284 -3.021 1.00 91.19 86 VAL A O 1
ATOM 690 N N . GLU A 1 87 ? 7.111 -4.072 -0.975 1.00 93.19 87 GLU A N 1
ATOM 691 C CA . GLU A 1 87 ? 5.778 -4.571 -0.652 1.00 93.19 87 GLU A CA 1
ATOM 692 C C . GLU A 1 87 ? 5.110 -3.627 0.354 1.00 93.19 87 GLU A C 1
ATOM 694 O O . GLU A 1 87 ? 5.721 -3.241 1.355 1.00 93.19 87 GLU A O 1
ATOM 699 N N . ILE A 1 88 ? 3.867 -3.226 0.077 1.00 91.75 88 ILE A N 1
ATOM 700 C CA . ILE A 1 88 ? 3.083 -2.331 0.935 1.00 91.75 88 ILE A CA 1
ATOM 701 C C . ILE A 1 88 ? 1.823 -3.075 1.365 1.00 91.75 88 ILE A C 1
ATOM 703 O O . ILE A 1 88 ? 0.870 -3.195 0.598 1.00 91.75 88 ILE A O 1
ATOM 707 N N . VAL A 1 89 ? 1.813 -3.544 2.611 1.00 94.31 89 VAL A N 1
ATOM 708 C CA . VAL A 1 89 ? 0.675 -4.252 3.207 1.00 94.31 89 VAL A CA 1
ATOM 709 C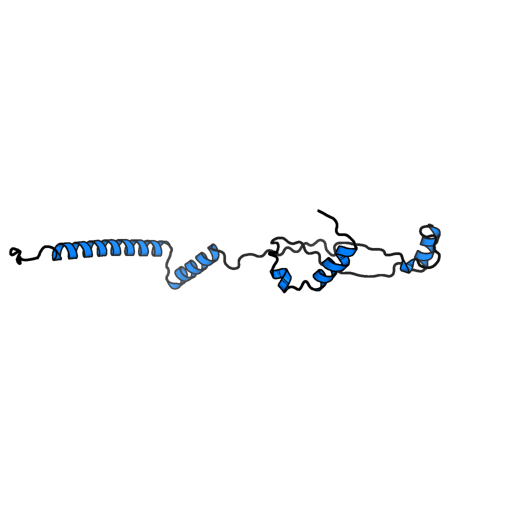 C . VAL A 1 89 ? -0.042 -3.328 4.187 1.00 94.31 89 VAL A C 1
ATOM 711 O O . VAL A 1 89 ? 0.585 -2.678 5.023 1.00 94.31 89 VAL A O 1
ATOM 714 N N . GLN A 1 90 ? -1.368 -3.252 4.078 1.00 90.69 90 GLN A N 1
ATOM 715 C CA . GLN A 1 90 ? -2.202 -2.514 5.025 1.00 90.69 90 GLN A CA 1
ATOM 716 C C . GLN A 1 90 ? -2.648 -3.445 6.149 1.00 90.69 90 GLN A C 1
ATOM 718 O O . GLN A 1 90 ? -3.463 -4.341 5.939 1.00 90.69 90 GLN A O 1
ATOM 723 N N . GLU A 1 91 ? -2.134 -3.205 7.351 1.00 91.44 91 GLU A N 1
ATOM 724 C CA . GLU A 1 91 ? -2.511 -3.945 8.552 1.00 91.44 91 GLU A CA 1
ATOM 725 C C . GLU A 1 91 ? -3.471 -3.125 9.433 1.00 91.44 91 GLU A C 1
ATOM 727 O O . GLU A 1 91 ? -3.398 -1.891 9.467 1.00 91.44 91 GLU A O 1
ATOM 732 N N . PRO A 1 92 ? -4.394 -3.777 10.160 1.00 90.31 92 PRO A N 1
ATOM 733 C CA . PRO A 1 92 ? -5.307 -3.080 11.057 1.00 90.31 92 PRO A CA 1
ATOM 734 C C . PRO A 1 92 ? -4.545 -2.419 12.215 1.00 90.31 92 PRO A C 1
ATOM 736 O O . PRO A 1 92 ? -3.809 -3.074 12.945 1.00 90.31 92 PRO A O 1
ATOM 739 N N . ALA A 1 93 ? -4.788 -1.125 12.446 1.00 89.75 93 ALA A N 1
ATOM 740 C CA . ALA A 1 93 ? -4.128 -0.374 13.521 1.00 89.75 93 ALA A CA 1
ATOM 741 C C . ALA A 1 93 ? -4.477 -0.881 14.937 1.00 89.75 93 ALA A C 1
ATOM 743 O O . ALA A 1 93 ? -3.695 -0.711 15.871 1.00 89.75 93 ALA A O 1
ATOM 744 N N . LEU A 1 94 ? -5.657 -1.487 15.103 1.00 90.62 94 LEU A N 1
ATOM 745 C CA . LEU A 1 94 ? -6.084 -2.144 16.335 1.00 90.62 94 LEU A CA 1
ATOM 746 C C . LEU A 1 94 ? -6.655 -3.516 16.008 1.00 90.62 94 LEU A C 1
ATOM 748 O O . LEU A 1 94 ? -7.746 -3.641 15.453 1.00 90.62 94 LEU A O 1
ATOM 752 N N . SER A 1 95 ? -5.921 -4.540 16.408 1.00 93.62 95 SER A N 1
ATOM 753 C CA . SER A 1 95 ? -6.417 -5.903 16.444 1.00 93.62 95 SER A CA 1
ATOM 754 C C . SER A 1 95 ? -7.165 -6.188 17.749 1.00 93.62 95 SER A C 1
ATOM 756 O O . SER A 1 95 ? -7.034 -5.462 18.742 1.00 93.62 95 SER A O 1
ATOM 758 N N . LEU A 1 96 ? -7.976 -7.248 17.760 1.00 95.00 96 LEU A N 1
ATOM 759 C CA . LEU A 1 96 ? -8.760 -7.626 18.940 1.00 95.00 96 LEU A CA 1
ATOM 760 C C . LEU A 1 96 ? -7.854 -7.934 20.137 1.00 95.00 96 LEU A C 1
ATOM 762 O O . LEU A 1 96 ? -8.154 -7.530 21.261 1.00 95.00 96 LEU A O 1
ATOM 766 N N . GLU A 1 97 ? -6.717 -8.585 19.897 1.00 94.69 97 GLU A N 1
ATOM 767 C CA . GLU A 1 97 ? -5.714 -8.846 20.922 1.00 94.69 97 GLU A CA 1
ATOM 768 C C . GLU A 1 97 ? -5.095 -7.558 21.482 1.00 94.69 97 GLU A C 1
ATOM 770 O O . GLU A 1 97 ? -4.887 -7.471 22.692 1.00 94.69 97 GLU A O 1
ATOM 775 N N . SER A 1 98 ? -4.887 -6.529 20.651 1.00 94.19 98 SER A N 1
ATOM 776 C CA . SER A 1 98 ? -4.399 -5.220 21.107 1.00 94.19 98 SER A CA 1
ATOM 777 C C . SER A 1 98 ? -5.429 -4.513 21.990 1.00 94.19 98 SER A C 1
ATOM 779 O O . SER A 1 98 ? -5.094 -3.989 23.053 1.00 94.19 98 SER A O 1
ATOM 781 N N . VAL A 1 99 ? -6.711 -4.562 21.615 1.00 95.38 99 VAL A N 1
ATOM 782 C CA . VAL A 1 99 ? -7.801 -3.981 22.418 1.00 95.38 99 VAL A CA 1
ATOM 783 C C . VAL A 1 99 ? -7.896 -4.654 23.789 1.00 95.38 99 VAL A C 1
ATOM 785 O O . VAL A 1 99 ? -7.933 -3.968 24.814 1.00 95.38 99 VAL A O 1
ATOM 788 N N . ILE A 1 100 ? -7.898 -5.990 23.826 1.00 94.69 100 ILE A N 1
ATOM 789 C CA . ILE A 1 100 ? -7.975 -6.759 25.076 1.00 94.69 100 ILE A CA 1
ATOM 790 C C . ILE A 1 100 ? -6.715 -6.540 25.922 1.00 94.69 100 ILE A C 1
ATOM 792 O O . ILE A 1 100 ? -6.820 -6.356 27.135 1.00 94.69 100 ILE A O 1
ATOM 796 N N . GLY A 1 101 ? -5.537 -6.506 25.295 1.00 94.50 101 GLY A N 1
ATOM 797 C CA . GLY A 1 101 ? -4.265 -6.238 25.961 1.00 94.50 101 GLY A CA 1
ATOM 798 C C . GLY A 1 101 ? -4.217 -4.852 26.602 1.00 94.50 101 GLY A C 1
ATOM 799 O O . GLY A 1 101 ? -3.821 -4.727 27.758 1.00 94.50 101 GLY A O 1
ATOM 800 N N . ASN A 1 102 ? -4.696 -3.821 25.902 1.00 95.19 102 ASN A N 1
ATOM 801 C CA . ASN A 1 102 ? -4.748 -2.456 26.426 1.00 95.19 102 ASN A CA 1
ATOM 802 C C . ASN A 1 102 ? -5.736 -2.322 27.590 1.00 95.19 102 ASN A C 1
ATOM 804 O O . ASN A 1 102 ? -5.407 -1.714 28.610 1.00 95.19 102 ASN A O 1
ATOM 808 N N . LEU A 1 103 ? -6.927 -2.915 27.468 1.00 94.56 103 LEU A N 1
ATOM 809 C CA . LEU A 1 103 ? -7.924 -2.912 28.538 1.00 94.56 103 LEU A CA 1
ATOM 810 C C . LEU A 1 103 ? -7.414 -3.667 29.774 1.00 94.56 103 LEU A C 1
ATOM 812 O O . LEU A 1 103 ? -7.429 -3.132 30.881 1.00 94.56 103 LEU A O 1
ATOM 816 N N . GLY A 1 104 ? -6.913 -4.889 29.581 1.00 94.56 104 GLY A N 1
ATOM 817 C CA . GLY A 1 104 ? -6.369 -5.718 30.653 1.00 94.56 104 GLY A CA 1
ATOM 818 C C . GLY A 1 104 ? -5.128 -5.106 31.301 1.00 94.56 104 GLY A C 1
ATOM 819 O O . GLY A 1 104 ? -4.997 -5.149 32.521 1.00 94.56 104 GLY A O 1
ATOM 820 N N . GLY A 1 105 ? -4.253 -4.476 30.516 1.00 94.38 105 GLY A N 1
ATOM 821 C CA . GLY A 1 105 ? -3.056 -3.796 31.008 1.00 94.38 105 GLY A CA 1
ATOM 822 C C . GLY A 1 105 ? -3.388 -2.591 31.885 1.00 94.38 105 GLY A C 1
ATOM 823 O O . GLY A 1 105 ? -2.842 -2.464 32.980 1.00 94.38 105 GLY A O 1
ATOM 824 N N . GLN A 1 106 ? -4.332 -1.744 31.460 1.00 95.44 106 GLN A N 1
ATOM 825 C CA . GLN A 1 106 ? -4.776 -0.611 32.277 1.00 95.44 106 GLN A CA 1
ATOM 826 C C . GLN A 1 106 ? -5.503 -1.072 33.547 1.00 95.44 106 GLN A C 1
ATOM 828 O O . GLN A 1 106 ? -5.220 -0.566 34.632 1.00 95.44 106 GLN A O 1
ATOM 833 N N . MET A 1 107 ? -6.394 -2.065 33.451 1.00 94.38 107 MET A N 1
ATOM 834 C CA . MET A 1 107 ? -7.089 -2.613 34.623 1.00 94.38 107 MET A CA 1
ATOM 835 C C . MET A 1 107 ? -6.125 -3.297 35.605 1.00 94.38 107 MET A C 1
ATOM 837 O O . MET A 1 107 ? -6.230 -3.091 36.814 1.00 94.38 107 MET A O 1
ATOM 841 N N . GLY A 1 108 ? -5.158 -4.063 35.102 1.00 95.62 108 GLY A N 1
ATOM 842 C CA . GLY A 1 108 ? -4.142 -4.725 35.915 1.00 95.62 108 GLY A CA 1
ATOM 843 C C . GLY A 1 108 ? -3.194 -3.738 36.594 1.00 95.62 108 GLY A C 1
ATOM 844 O O . GLY A 1 108 ? -2.863 -3.924 37.761 1.00 95.62 108 GLY A O 1
ATOM 845 N N . LEU A 1 109 ? -2.807 -2.659 35.907 1.00 95.00 109 LEU A N 1
ATOM 846 C CA . LEU A 1 109 ? -1.896 -1.652 36.454 1.00 95.00 109 LEU A CA 1
ATOM 847 C C . LEU A 1 109 ? -2.562 -0.757 37.506 1.00 95.00 109 LEU A C 1
ATOM 849 O O . LEU A 1 109 ? -1.977 -0.519 38.559 1.00 95.00 109 LEU A O 1
ATOM 853 N N . PHE A 1 110 ? -3.765 -0.245 37.230 1.00 94.19 110 PHE A N 1
ATOM 854 C CA . PHE A 1 110 ? -4.416 0.729 38.113 1.00 94.19 110 PHE A CA 1
ATOM 855 C C . PHE A 1 110 ? -5.244 0.088 39.231 1.00 94.19 110 PHE A C 1
ATOM 857 O O . PHE A 1 110 ? -5.295 0.635 40.330 1.00 94.19 110 PHE A O 1
ATOM 864 N N . LEU A 1 111 ? -5.903 -1.046 38.969 1.00 91.56 111 LEU A N 1
ATOM 865 C CA . LEU A 1 111 ? -6.797 -1.700 39.934 1.00 91.56 111 LEU A CA 1
ATOM 866 C C . LEU A 1 111 ? -6.193 -2.972 40.542 1.00 91.56 111 LEU A C 1
ATOM 868 O O . LEU A 1 111 ? -6.770 -3.517 41.479 1.00 91.56 111 LEU A O 1
ATOM 872 N N . GLY A 1 112 ? -5.083 -3.487 39.996 1.00 92.81 112 GLY A N 1
ATOM 873 C CA . GLY A 1 112 ? -4.587 -4.822 40.348 1.00 92.81 112 GLY A CA 1
ATOM 874 C C . GLY A 1 112 ? -5.576 -5.935 39.980 1.00 92.81 112 GLY A C 1
ATOM 875 O O . GLY A 1 112 ? -5.521 -7.024 40.548 1.00 92.81 112 GLY A O 1
ATOM 876 N N . ALA A 1 113 ? -6.521 -5.652 39.078 1.00 92.06 113 ALA A N 1
ATOM 877 C CA . ALA A 1 113 ? -7.611 -6.553 38.735 1.00 92.06 113 ALA A CA 1
ATOM 878 C C . ALA A 1 113 ? -7.215 -7.480 37.583 1.00 92.06 113 ALA A C 1
ATOM 880 O O . ALA A 1 113 ? -6.531 -7.082 36.642 1.00 92.06 113 ALA A O 1
ATOM 881 N N . SER A 1 114 ? -7.693 -8.721 37.644 1.00 93.50 114 SER A N 1
ATOM 882 C CA . SER A 1 114 ? -7.473 -9.732 36.607 1.00 93.50 114 SER A CA 1
ATOM 883 C C . SER A 1 114 ? -8.798 -10.275 36.071 1.00 93.50 114 SER A C 1
ATOM 885 O O . SER A 1 114 ? -9.874 -9.971 36.592 1.00 93.50 114 SER A O 1
ATOM 887 N N . ILE A 1 115 ? -8.728 -11.137 35.053 1.00 93.00 115 ILE A N 1
ATOM 888 C CA . ILE A 1 115 ? -9.912 -11.827 34.522 1.00 93.00 115 ILE A CA 1
ATOM 889 C C . ILE A 1 115 ? -10.619 -12.687 35.581 1.00 93.00 115 ILE A C 1
ATOM 891 O O . ILE A 1 115 ? -11.844 -12.818 35.559 1.00 93.00 115 ILE A O 1
ATOM 895 N N . LEU A 1 116 ? -9.865 -13.213 36.553 1.00 94.38 116 LEU A N 1
ATOM 896 C CA . LEU A 1 116 ? -10.423 -13.960 37.679 1.00 94.38 116 LEU A CA 1
ATOM 897 C C . LEU A 1 116 ? -11.265 -13.042 38.570 1.00 94.38 116 LEU A C 1
ATOM 899 O O . LEU A 1 116 ? -12.388 -13.393 38.914 1.00 94.38 116 LEU A O 1
ATOM 903 N N . SER A 1 117 ? -10.774 -11.832 38.849 1.00 94.19 117 SER A N 1
ATOM 904 C CA . SER A 1 117 ? -11.493 -10.826 39.643 1.00 94.19 117 SER A CA 1
ATOM 905 C C . SER A 1 117 ? -12.807 -10.392 38.978 1.00 94.19 117 SER A C 1
ATOM 907 O O . SER A 1 117 ? -13.815 -10.208 39.654 1.00 94.19 117 SER A O 1
ATOM 909 N N . ILE A 1 118 ? -12.824 -10.257 37.645 1.00 93.19 118 ILE A N 1
ATOM 910 C CA . ILE A 1 118 ? -14.054 -9.959 36.888 1.00 93.19 118 ILE A CA 1
ATOM 911 C C . ILE A 1 118 ? -15.043 -11.126 36.988 1.00 93.19 118 ILE A C 1
ATOM 913 O O . ILE A 1 118 ? -16.234 -10.910 37.207 1.00 93.19 118 ILE A O 1
ATOM 917 N N . THR A 1 119 ? -14.553 -12.359 36.846 1.00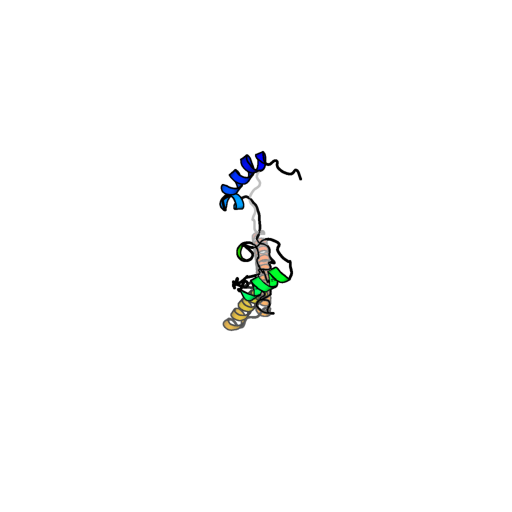 95.62 119 THR A N 1
ATOM 918 C CA . THR A 1 119 ? -15.385 -13.569 36.940 1.00 95.62 119 THR A CA 1
ATOM 919 C C . THR A 1 119 ? -16.037 -13.686 38.320 1.00 95.62 119 THR A C 1
ATOM 921 O O . THR A 1 119 ? -17.242 -13.910 38.409 1.00 95.62 119 THR A O 1
ATOM 924 N N . GLU A 1 120 ? -15.278 -13.439 39.388 1.00 96.62 120 GLU A N 1
ATOM 925 C CA . GLU A 1 120 ? -15.787 -13.420 40.763 1.00 96.62 120 GLU A CA 1
ATOM 926 C C . GLU A 1 120 ? -16.853 -12.330 40.967 1.00 96.62 120 GLU A C 1
ATOM 928 O O . GLU A 1 120 ? -17.903 -12.579 41.563 1.00 96.62 120 GLU A O 1
ATOM 933 N N . LEU A 1 121 ? -16.637 -11.130 40.414 1.00 95.19 121 LEU A N 1
ATOM 934 C CA . LEU A 1 121 ? -17.617 -10.045 40.480 1.00 95.19 121 LEU A CA 1
ATOM 935 C C . LEU A 1 121 ? -18.933 -10.418 39.778 1.00 95.19 121 LEU A C 1
ATOM 937 O O . LEU A 1 121 ? -20.011 -10.131 40.300 1.00 95.19 121 LEU A O 1
ATOM 941 N N . ILE A 1 122 ? -18.861 -11.072 38.614 1.00 96.62 122 ILE A N 1
ATOM 942 C CA . ILE A 1 122 ? -20.042 -11.545 37.879 1.00 96.62 122 ILE A CA 1
ATOM 943 C C . ILE A 1 122 ? -20.786 -12.613 38.686 1.00 96.62 122 ILE A C 1
ATOM 945 O O . ILE A 1 122 ? 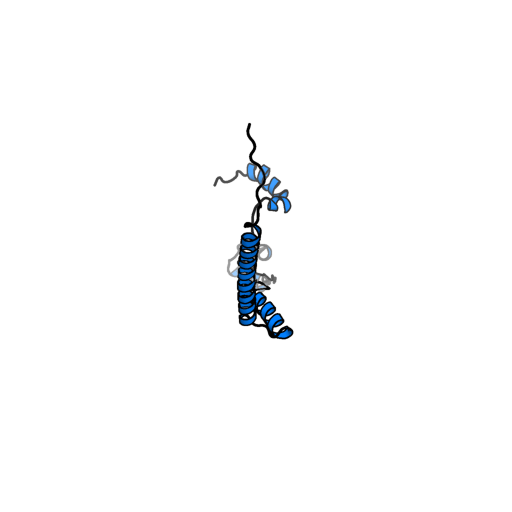-22.008 -12.527 38.820 1.00 96.62 122 ILE A O 1
ATOM 949 N N . GLU A 1 123 ? -20.076 -13.588 39.257 1.00 97.06 123 GLU A N 1
ATOM 950 C CA . GLU A 1 123 ? -20.679 -14.620 40.107 1.00 97.06 123 GLU A CA 1
ATOM 951 C C . GLU A 1 123 ? -21.397 -13.997 41.311 1.00 97.06 123 GLU A C 1
ATOM 953 O O . GLU A 1 123 ? -22.567 -14.297 41.573 1.00 97.06 123 GLU A O 1
ATOM 958 N N . LEU A 1 124 ? -20.738 -13.063 41.998 1.00 96.62 124 LEU A N 1
ATOM 959 C CA . LEU A 1 124 ? -21.314 -12.353 43.132 1.00 96.62 124 LEU A CA 1
ATOM 960 C C . LEU A 1 124 ? -22.584 -11.588 42.734 1.00 96.62 124 LEU A C 1
ATOM 962 O O . LEU A 1 124 ? -23.603 -11.686 43.424 1.00 96.62 124 LEU A O 1
ATOM 966 N N . LEU A 1 125 ? -22.555 -10.860 41.613 1.00 96.69 125 LEU A N 1
ATOM 967 C CA . LEU A 1 125 ? -23.718 -10.135 41.095 1.00 96.69 125 LEU A CA 1
ATOM 968 C C . LEU A 1 125 ? -24.875 -11.083 40.764 1.00 96.69 125 LEU A C 1
ATOM 970 O O . LEU A 1 125 ? -26.008 -10.815 41.164 1.00 96.69 125 LEU A O 1
ATOM 974 N N . LEU A 1 126 ? -24.613 -12.212 40.102 1.00 96.19 126 LEU A N 1
ATOM 975 C CA . LEU A 1 126 ? -25.638 -13.212 39.791 1.00 96.19 126 LEU A CA 1
ATOM 976 C C . LEU A 1 126 ? -26.269 -13.790 41.063 1.00 96.19 126 LEU A C 1
ATOM 978 O O . LEU A 1 126 ? -27.496 -13.854 41.170 1.00 96.19 126 LEU A O 1
ATOM 982 N N . ILE A 1 127 ? -25.462 -14.151 42.064 1.00 95.44 127 ILE A N 1
ATOM 983 C CA . ILE A 1 127 ? -25.962 -14.661 43.349 1.00 95.44 127 ILE A CA 1
ATOM 984 C C . ILE A 1 127 ? -26.825 -13.607 44.052 1.00 95.44 127 ILE A C 1
ATOM 986 O O . ILE A 1 127 ? -27.888 -13.936 44.592 1.00 95.44 127 ILE A O 1
ATOM 990 N N . LEU A 1 128 ? -26.395 -12.343 44.049 1.00 94.94 128 LEU A N 1
ATOM 991 C CA . LEU A 1 128 ? -27.145 -11.240 44.649 1.00 94.94 128 LEU A CA 1
ATOM 992 C C . LEU A 1 128 ? -28.475 -11.000 43.930 1.00 94.94 128 LEU A C 1
ATOM 994 O O . LEU A 1 128 ? -29.502 -10.887 44.601 1.00 94.94 128 LEU A O 1
ATOM 998 N N . LEU A 1 129 ? -28.487 -10.995 42.596 1.00 94.38 129 LEU A N 1
ATOM 999 C CA . LEU A 1 129 ? -29.702 -10.839 41.793 1.00 94.38 129 LEU A CA 1
ATOM 1000 C C . LEU A 1 129 ? -30.687 -11.989 42.030 1.00 94.38 129 LEU A C 1
ATOM 1002 O O . LEU A 1 129 ? -31.869 -11.747 42.269 1.00 94.38 129 LEU A O 1
ATOM 1006 N N . LEU A 1 130 ? -30.209 -13.236 42.061 1.00 93.25 130 LEU A N 1
ATOM 1007 C CA . LEU A 1 130 ? -31.047 -14.403 42.348 1.00 93.25 130 LEU A CA 1
ATOM 1008 C C . LEU A 1 130 ? -31.607 -14.371 43.775 1.00 93.25 130 LEU A C 1
ATOM 1010 O O . LEU A 1 130 ? -32.781 -14.684 43.989 1.00 93.25 130 LEU A O 1
ATOM 1014 N N . LYS A 1 131 ? -30.803 -13.961 44.765 1.00 92.88 131 LYS A N 1
ATOM 1015 C CA . LYS A 1 131 ? -31.278 -13.772 46.144 1.00 92.88 131 LYS A CA 1
ATOM 1016 C C . LYS A 1 131 ? -32.297 -12.641 46.239 1.00 92.88 131 LYS A C 1
ATOM 1018 O O . LYS A 1 131 ? -33.296 -12.815 46.931 1.00 92.88 131 LYS A O 1
ATOM 1023 N N . ALA A 1 132 ? -32.080 -11.517 45.558 1.00 89.38 132 ALA A N 1
ATOM 1024 C CA . ALA A 1 132 ? -33.000 -10.382 45.540 1.00 89.38 132 ALA A CA 1
ATOM 1025 C C . ALA A 1 132 ? -34.333 -10.740 44.866 1.00 89.38 132 ALA A C 1
ATOM 1027 O O . ALA A 1 132 ? -35.388 -10.448 45.427 1.00 89.38 132 ALA A O 1
ATOM 1028 N N . ALA A 1 133 ? -34.296 -11.455 43.738 1.00 87.06 133 ALA A N 1
ATOM 1029 C CA . ALA A 1 133 ? -35.484 -11.977 43.068 1.00 87.06 133 ALA A CA 1
ATOM 1030 C C . ALA A 1 133 ? -36.265 -12.933 43.984 1.00 87.06 133 ALA A C 1
ATOM 1032 O O . ALA A 1 133 ? -37.467 -12.753 44.171 1.00 87.06 133 ALA A O 1
ATOM 1033 N N . LYS A 1 134 ? -35.577 -13.873 44.656 1.00 86.44 134 LYS A N 1
ATOM 1034 C CA . LYS A 1 134 ? -36.201 -14.786 45.632 1.00 86.44 134 LYS A CA 1
ATOM 1035 C C . LYS A 1 134 ? -36.746 -14.069 46.873 1.00 86.44 134 LYS A C 1
ATOM 1037 O O . LYS A 1 134 ? -37.792 -14.453 47.400 1.00 86.44 134 LYS A O 1
ATOM 1042 N N . ARG A 1 135 ? -36.070 -13.017 47.347 1.00 75.94 135 ARG A N 1
ATOM 1043 C CA . ARG A 1 135 ? -36.555 -12.163 48.445 1.00 75.94 135 ARG A CA 1
ATOM 1044 C C . ARG A 1 135 ? -37.786 -11.365 48.032 1.00 75.94 135 ARG A C 1
ATOM 1046 O O . ARG A 1 135 ? -38.716 -11.297 48.825 1.00 75.94 135 ARG A O 1
ATOM 1053 N N . CYS A 1 136 ? -37.828 -10.824 46.813 1.00 59.00 136 CYS A N 1
ATOM 1054 C CA . CYS A 1 136 ? -39.008 -10.151 46.267 1.00 59.00 136 CYS A CA 1
ATOM 1055 C C . CYS A 1 136 ? -40.192 -11.111 46.120 1.00 59.00 136 CYS A C 1
ATOM 1057 O O . CYS A 1 136 ? -41.293 -10.765 46.540 1.00 59.00 136 CYS A O 1
ATOM 1059 N N . THR A 1 137 ? -39.980 -12.336 45.628 1.00 63.38 137 THR A N 1
ATOM 1060 C CA . THR A 1 137 ? -41.052 -13.346 45.568 1.00 63.38 137 THR A CA 1
ATOM 1061 C C . THR A 1 137 ? -41.515 -13.782 46.961 1.00 63.38 137 THR A C 1
ATOM 1063 O O . THR A 1 137 ? -42.708 -13.971 47.176 1.00 63.38 137 THR A O 1
ATOM 1066 N N . SER A 1 138 ? -40.604 -13.879 47.938 1.00 57.53 138 SER A N 1
ATOM 1067 C CA . SER A 1 138 ? -40.931 -14.187 49.341 1.00 57.53 138 SER A CA 1
ATOM 1068 C C . SER A 1 138 ? -41.705 -13.053 50.034 1.00 57.53 138 SER A C 1
ATOM 1070 O O . SER A 1 138 ? -42.682 -13.321 50.732 1.00 57.53 138 SER A O 1
ATOM 1072 N N . TRP A 1 139 ? -41.333 -11.790 49.798 1.00 50.81 139 TRP A N 1
ATOM 1073 C CA . TRP A 1 139 ? -42.048 -10.610 50.303 1.00 50.81 139 TRP A CA 1
ATOM 1074 C C . TRP A 1 139 ? -43.442 -10.448 49.675 1.00 50.81 139 TRP A C 1
ATOM 1076 O O . TRP A 1 139 ? -44.387 -10.074 50.369 1.00 50.81 139 TRP A O 1
ATOM 1086 N N . ILE A 1 140 ? -43.597 -10.774 48.387 1.00 56.06 140 ILE A N 1
ATOM 1087 C CA . ILE A 1 140 ? -44.900 -10.812 47.701 1.00 56.06 140 ILE A CA 1
ATOM 1088 C C . ILE A 1 140 ? -45.776 -11.960 48.219 1.00 56.06 140 ILE A C 1
ATOM 1090 O O . ILE A 1 140 ? -46.958 -11.742 48.477 1.00 56.06 140 ILE A O 1
ATOM 1094 N N . SER A 1 141 ? -45.201 -13.141 48.473 1.00 56.34 141 SER A N 1
ATOM 1095 C CA . SER A 1 141 ? -45.932 -14.272 49.059 1.00 56.34 141 SER A CA 1
ATOM 1096 C C . SER A 1 141 ? -46.452 -13.971 50.471 1.00 56.34 141 SER A C 1
ATOM 1098 O O . SER A 1 141 ? -47.555 -14.394 50.798 1.00 56.34 141 SER A O 1
ATOM 1100 N N . HIS A 1 142 ? -45.706 -13.223 51.294 1.00 52.72 142 HIS A N 1
ATOM 1101 C CA . HIS A 1 142 ? -46.137 -12.850 52.650 1.00 52.72 142 HIS A CA 1
ATOM 1102 C C . HIS A 1 142 ? -47.123 -11.665 52.702 1.00 52.72 142 HIS A C 1
ATOM 1104 O O . HIS A 1 142 ? -47.884 -11.569 53.663 1.00 52.72 142 HIS A O 1
ATOM 1110 N N . ARG A 1 143 ? -47.164 -10.774 51.695 1.00 48.56 143 ARG A N 1
ATOM 1111 C CA . ARG A 1 143 ? -48.213 -9.731 51.582 1.00 48.56 143 ARG A CA 1
ATOM 1112 C C . ARG A 1 143 ? -49.487 -10.206 50.870 1.00 48.56 143 ARG A C 1
ATOM 1114 O O . ARG A 1 143 ? -50.511 -9.550 51.021 1.00 48.56 143 ARG A O 1
ATOM 1121 N N . CYS A 1 144 ? -49.464 -11.327 50.145 1.00 50.78 144 CYS A N 1
ATOM 1122 C CA . CYS A 1 144 ? -50.657 -11.891 49.492 1.00 50.78 144 CYS A CA 1
ATOM 1123 C C . CYS A 1 144 ? -51.554 -12.749 50.405 1.00 50.78 144 CYS A C 1
ATOM 1125 O O . CYS A 1 144 ? -52.661 -13.084 49.998 1.00 50.78 144 CYS A O 1
ATOM 1127 N N . SER A 1 145 ? -51.142 -13.087 51.633 1.00 45.34 145 SER A N 1
ATOM 1128 C CA . SER A 1 145 ? -51.938 -13.926 52.551 1.00 45.34 145 SER A CA 1
ATOM 1129 C C . SER A 1 145 ? -52.777 -13.153 53.582 1.00 45.34 145 SER A C 1
ATOM 1131 O O . SER A 1 145 ? -53.309 -13.765 54.503 1.00 45.34 145 SER A O 1
ATOM 1133 N N . VAL A 1 146 ? -52.912 -11.826 53.460 1.00 48.56 146 VAL A N 1
ATOM 1134 C CA . VAL A 1 146 ? -53.781 -11.016 54.337 1.00 48.56 146 VAL A CA 1
ATOM 1135 C C . VAL A 1 146 ? -54.689 -10.120 53.490 1.00 48.56 146 VAL A C 1
ATOM 1137 O O . VAL A 1 146 ? -54.501 -8.911 53.408 1.00 48.56 146 VAL A O 1
ATOM 1140 N N . THR A 1 147 ? -55.690 -10.720 52.846 1.00 42.62 147 THR A N 1
ATOM 1141 C CA . THR A 1 147 ? -56.955 -10.023 52.575 1.00 42.62 147 THR A CA 1
ATOM 1142 C C . THR A 1 147 ? -57.962 -10.495 53.627 1.00 42.62 147 THR A C 1
ATOM 1144 O O . THR A 1 147 ? -58.316 -11.674 53.639 1.00 42.62 147 THR A O 1
ATOM 1147 N N . PRO A 1 148 ? -58.394 -9.642 54.573 1.00 46.09 148 PRO A N 1
ATOM 1148 C CA . PRO A 1 148 ? -59.591 -9.924 55.341 1.00 46.09 148 PRO A CA 1
ATOM 1149 C C . PRO A 1 148 ? -60.816 -9.651 54.460 1.00 46.09 148 PRO A C 1
ATOM 1151 O O . PRO A 1 148 ? -60.810 -8.766 53.606 1.00 46.09 148 PRO A O 1
ATOM 1154 N N . ALA A 1 149 ? -61.843 -10.466 54.671 1.00 47.34 149 ALA A N 1
ATOM 1155 C CA . ALA A 1 149 ? -63.135 -10.469 54.002 1.00 47.34 149 ALA A CA 1
ATOM 1156 C C . ALA A 1 149 ? -63.721 -9.077 53.685 1.00 47.34 149 ALA A C 1
ATOM 1158 O O . ALA A 1 149 ? -63.827 -8.233 54.572 1.00 47.34 149 ALA A O 1
ATOM 1159 N N . ALA A 1 150 ? -64.219 -8.901 52.454 1.00 39.34 150 ALA A N 1
ATOM 1160 C CA . ALA A 1 150 ? -65.286 -7.951 52.142 1.00 39.34 150 ALA A CA 1
ATOM 1161 C C . ALA A 1 150 ? -66.070 -8.374 50.878 1.00 39.34 150 ALA A C 1
ATOM 1163 O O . ALA A 1 150 ? -65.577 -8.252 49.763 1.00 39.34 150 ALA A O 1
ATOM 1164 N N . VAL A 1 151 ? -67.298 -8.847 51.127 1.00 44.28 151 VAL A N 1
ATOM 1165 C CA . VAL A 1 151 ? -68.545 -8.619 50.368 1.00 44.28 151 VAL A CA 1
ATOM 1166 C C . VAL A 1 151 ? -68.613 -9.094 48.904 1.00 44.28 151 VAL A C 1
ATOM 1168 O O . VAL A 1 151 ? -68.203 -8.401 47.980 1.00 44.28 151 VAL A O 1
ATOM 1171 N N . VAL A 1 152 ? -69.282 -10.236 48.700 1.00 40.09 152 VAL A N 1
ATOM 1172 C CA . VAL A 1 152 ? -70.064 -10.519 47.485 1.00 40.09 152 VAL A CA 1
ATOM 1173 C C . VAL A 1 152 ? -71.531 -10.521 47.914 1.00 40.09 152 VAL A C 1
ATOM 1175 O O . VAL A 1 152 ? -71.996 -11.502 48.491 1.00 40.09 152 VAL A O 1
ATOM 1178 N N . ASP A 1 153 ? -72.219 -9.403 47.681 1.00 40.28 153 ASP A N 1
ATOM 1179 C CA . ASP A 1 153 ? -73.679 -9.313 47.726 1.00 40.28 153 ASP A CA 1
ATOM 1180 C C . ASP A 1 153 ? -74.247 -9.448 46.308 1.00 40.28 153 ASP A C 1
ATOM 1182 O O . ASP A 1 153 ? -73.638 -9.044 45.317 1.00 40.28 153 ASP A O 1
ATOM 1186 N N . GLN A 1 154 ? -75.416 -10.076 46.263 1.00 39.94 154 GLN A N 1
ATOM 1187 C CA . GLN A 1 154 ? -76.196 -10.485 45.100 1.00 39.94 154 GLN A CA 1
ATOM 1188 C C . GLN A 1 154 ? -76.571 -9.320 44.169 1.00 39.94 154 GLN A C 1
ATOM 1190 O O . GLN A 1 154 ? -77.118 -8.321 44.635 1.00 39.94 154 GLN A O 1
ATOM 1195 N N . ASN A 1 155 ? -76.393 -9.515 42.856 1.00 36.28 155 ASN A N 1
ATOM 1196 C CA . ASN A 1 155 ? -77.440 -9.333 41.836 1.00 36.28 155 ASN A CA 1
ATOM 1197 C C . ASN A 1 155 ? -77.040 -10.023 40.524 1.00 36.28 155 ASN A C 1
ATOM 1199 O O . ASN A 1 155 ? -75.999 -9.626 39.952 1.00 36.28 155 ASN A O 1
#

pLDDT: mean 81.49, std 16.24, range [36.28, 97.06]

=== Feature glossary ===
Key to the feature types in this record:

pLDDT. pLDDT is the predicted lDDT-Cα score: AlphaFold's confidence that the local environment of each residue (all inter-atomic distances within 15 Å) is correctly placed. It is a per-residue number between 0 and 100, with higher meaning more reliable.

Radius of gyration, Cα contacts, bounding box. The geometric summary reports three shape descriptors. Rg (radius of gyration) measures how spread out the Cα atoms are about their centre of mass; compact globular proteins have small Rg, elongated or unfolded ones large. Cα contacts (<8 Å, |i−j|>4) count long-range residue pairs in spatial proximity — high for tightly packed folds, near zero for rods or random coil. The bounding-box extents give the protein's footprint along x, y, z in Å.

Backbone torsions (φ/ψ). Backbone dihedral angles. Every residue except chain termini has a φ (preceding-C → N → Cα → C) and a ψ (N → Cα → C → next-N). They are reported in degrees following the IUPAC sign convention. Secondary structure is essentially a statement about which (φ, ψ) basin each residue occupies.

Contact-map, Ramachandran, and PAE plots. Plot images: a contact map (which residues are close in 3D, as an N×N binary image), a Ramachandran scatter (backbone torsion angles, revealing secondary-structure composition at a glance), and — for AlphaFold structures — a PAE heatmap (pairwise prediction confidence).

Predicted aligned error. Predicted Aligned Error (PAE) is an AlphaFold confidence matrix: entry (i, j) is the expected error in the position of residue j, in ångströms, when the prediction is superimposed on the true structure at residue i. Low PAE within a block of residues means that block is internally rigid and well-predicted; high PAE between two blocks means their relative placement is uncertain even if each block individually is confident.

Secondary structure (3-state, P-SEA). Three-state secondary structure (P-SEA) collapses the eight DSSP classes into helix (a), strand (b), and coil (c). P-SEA assigns these from Cα geometry alone — distances and angles — without requiring backbone oxygens, so it works on any Cα trace.

Solvent-accessible surface area. Solvent-accessible surface area (SASA) is the area in Å² traced out by the centre of a 1.4 Å probe sphere (a water molecule) rolled over the protein's van der Waals surface (Shrake–Rupley / Lee–Richards construction). Buried residues have near-zero SASA; fully exposed residues can exceed 200 Å². The total SASA scales roughly with the number of surface residues.

Foldseek 3Di. The Foldseek 3Di string encodes local tertiary geometry as a 20-letter alphabet — one character per residue — derived from the relative positions of nearby Cα atoms. Unlike the amino-acid sequence, 3Di is a direct function of the 3D structure, so two proteins with the same fold have similar 3Di strings even at low sequence identity.

B-factor. For experimental (PDB) structures, the B-factor (temperature factor) quantifies the positional spread of each atom in the crystal — a combination of thermal vibration and static disorder — in units of Å². High B-factors mark flexible loops or poorly resolved regions; low B-factors mark the rigid, well-ordered core.

mmCIF coordinates. The mmCIF block holds the 3D Cartesian coordinates of each backbone atom (N, Cα, C, O) in ångströms. mmCIF is the PDB's canonical archive format — a tagged-loop text representation of the atomic model.

InterPro / GO / CATH / organism. Functional annotations link the protein to curated databases. InterPro entries identify conserved domains and families by matching the sequence against member-database signatures (Pfam, PROSITE, CDD, …). Gene Ontology (GO) terms describe molecular function, biological process, and cellular component in a controlled vocabulary. CATH places the structure in a hierarchical fold classification (Class/Architecture/Topology/Homologous-superfamily). The organism is the source species.

Rendered structure images. Structure images are PyMOL renders from six orthogonal camera directions. Cartoon representation draws helices as coils and strands as arrows; sticks shows the backbone as bonds; surface shows the solvent-excluded envelope. Rainbow coloring maps sequence position to hue (blue→red, N→C); chain coloring assigns a distinct color per polypeptide.

Sequence. This is the polypeptide sequence — one letter per residue, N-terminus first. Length ranges from a few dozen residues for small domains to over a thousand for large multi-domain proteins.

Secondary structure (8-state, DSSP). The SS8 string is DSSP's per-residue secondary-structure call. α-helix (H) means an i→i+4 H-bond ladder; β-strand (E) means the residue participates in a β-sheet; 3₁₀ (G) and π (I) are tighter and wider helices; T/S are turns/bends; '-' is loop.

Nearest PDB structures. Structural nearest neighbors (via Foldseek easy-search vs the PDB). Reported per hit: target PDB id, E-value, and alignment TM-score. A TM-score above ~0.5 is the conventional threshold for 'same fold'.